Protein AF-A0A6A0H1S9-F1 (afdb_monomer_lite)

Organism: Hyalella azteca (NCBI:txid294128)

InterPro domains:
  IPR004842 SLC12A transporter family [PTHR11827] (5-104)

pLDDT: mean 71.12, std 13.46, range [36.91, 91.38]

Foldseek 3Di:
DDDDPPCPDDPVVVVVVVVVVVVVVVVVPDDDDPPDDQDEEEAAQAQCVNDVVSVVVVCVVRVLVHAYEYEHEDPDQDDPDVVVVVVRCPPDDPRYHYDYDYDHDDDPDCVVVVVVVVD

Secondary structure (DSSP, 8-state):
----------HHHHHHHHHHHHHHHHHHTS---TT-----EEE--SSGGG-HHHHHHHHHHHTTTS-EEEEEEE---S---HHHHHTTGGG--TTEEEEEEE--S---TTHHHHHHHT-

Structure (mmCIF, N/CA/C/O backbone):
data_AF-A0A6A0H1S9-F1
#
_entry.id   AF-A0A6A0H1S9-F1
#
loop_
_atom_site.group_PDB
_atom_site.id
_atom_site.type_symbol
_atom_site.label_atom_id
_atom_site.label_alt_id
_atom_site.label_comp_id
_atom_site.label_asym_id
_atom_site.label_entity_id
_atom_site.label_seq_id
_atom_site.pdbx_PDB_ins_code
_atom_site.Cartn_x
_atom_site.Cartn_y
_atom_site.Cartn_z
_atom_site.occupancy
_atom_site.B_iso_or_equiv
_atom_site.auth_seq_id
_atom_site.auth_comp_id
_atom_site.auth_asym_id
_atom_site.auth_atom_id
_atom_site.pdbx_PDB_model_num
ATOM 1 N N . MET A 1 1 ? 21.318 36.400 13.818 1.00 36.91 1 MET A N 1
ATOM 2 C CA . MET A 1 1 ? 20.956 35.271 14.699 1.00 36.91 1 MET A CA 1
ATOM 3 C C . MET A 1 1 ? 19.798 34.529 14.038 1.00 36.91 1 MET A C 1
ATOM 5 O O . MET A 1 1 ? 18.653 34.898 14.244 1.00 36.91 1 MET A O 1
ATOM 9 N N . HIS A 1 2 ? 20.096 33.589 13.137 1.00 46.38 2 HIS A N 1
ATOM 10 C CA . HIS A 1 2 ? 19.080 32.757 12.485 1.00 46.38 2 HIS A CA 1
ATOM 11 C C . HIS A 1 2 ? 18.765 31.599 13.428 1.00 46.38 2 HIS A C 1
ATOM 13 O O . HIS A 1 2 ? 19.602 30.723 13.633 1.00 46.38 2 HIS A O 1
ATOM 19 N N . ILE A 1 3 ? 17.589 31.630 14.045 1.00 46.53 3 ILE A N 1
ATOM 20 C CA . ILE A 1 3 ? 17.054 30.479 14.765 1.00 46.53 3 ILE A CA 1
ATOM 21 C C . ILE A 1 3 ? 16.641 29.495 13.674 1.00 46.53 3 ILE A C 1
ATOM 23 O O . ILE A 1 3 ? 15.732 29.776 12.897 1.00 46.53 3 ILE A O 1
ATOM 27 N N . VAL A 1 4 ? 17.386 28.403 13.532 1.00 53.69 4 VAL A N 1
ATOM 28 C CA . VAL A 1 4 ? 16.981 27.287 12.677 1.00 53.69 4 VAL A CA 1
ATOM 29 C C . VAL A 1 4 ? 15.670 26.772 13.264 1.00 53.69 4 VAL A C 1
ATOM 31 O O . VAL A 1 4 ? 15.655 26.403 14.437 1.00 53.69 4 VAL A O 1
ATOM 34 N N . ASP A 1 5 ? 14.584 26.800 12.490 1.00 55.19 5 ASP A N 1
ATOM 35 C CA . ASP A 1 5 ? 13.312 26.171 12.854 1.00 55.19 5 ASP A CA 1
ATOM 36 C C . ASP A 1 5 ? 13.588 24.709 13.213 1.00 55.19 5 ASP A C 1
ATOM 38 O O . ASP A 1 5 ? 13.819 23.857 12.350 1.00 55.19 5 ASP A O 1
ATOM 42 N N . VAL A 1 6 ? 13.642 24.416 14.511 1.00 51.56 6 VAL A N 1
ATOM 43 C CA . VAL A 1 6 ? 13.848 23.053 14.977 1.00 51.56 6 VAL A CA 1
ATOM 44 C C . VAL A 1 6 ? 12.532 22.319 14.754 1.00 51.56 6 VAL A C 1
ATOM 46 O O . VAL A 1 6 ? 11.542 22.575 15.440 1.00 51.56 6 VAL A O 1
ATOM 49 N N . ASN A 1 7 ? 12.503 21.434 13.754 1.00 60.66 7 ASN A N 1
ATOM 50 C CA . ASN A 1 7 ? 11.322 20.641 13.440 1.00 60.66 7 ASN A CA 1
ATOM 51 C C . ASN A 1 7 ? 11.113 19.577 14.536 1.00 60.66 7 ASN A C 1
ATOM 53 O O . ASN A 1 7 ? 11.664 18.488 14.503 1.00 60.66 7 ASN A O 1
ATOM 57 N N . TRP A 1 8 ? 10.325 19.895 15.559 1.00 62.56 8 TRP A N 1
ATOM 58 C CA . TRP A 1 8 ? 9.887 18.921 16.572 1.00 62.56 8 TRP A CA 1
ATOM 59 C C . TRP A 1 8 ? 8.559 18.246 16.194 1.00 62.56 8 TRP A C 1
ATOM 61 O O . TRP A 1 8 ? 7.863 17.689 17.040 1.00 62.56 8 TRP A O 1
ATOM 71 N N . GLY A 1 9 ? 8.206 18.288 14.907 1.00 60.28 9 GLY A N 1
ATOM 72 C CA . GLY A 1 9 ? 6.914 17.842 14.397 1.00 60.28 9 GLY A CA 1
ATOM 73 C C . GLY A 1 9 ? 5.814 18.891 14.578 1.00 60.28 9 GLY A C 1
ATOM 74 O O . GLY A 1 9 ? 5.805 19.687 15.514 1.00 60.28 9 GLY A O 1
ATOM 75 N N . SER A 1 10 ? 4.869 18.912 13.639 1.00 77.00 10 SER A N 1
ATOM 76 C CA . SER A 1 10 ? 3.675 19.760 13.727 1.00 77.00 10 SER A CA 1
ATOM 77 C C . SER A 1 10 ? 2.607 19.076 14.584 1.00 77.00 10 SER A C 1
ATOM 79 O O . SER A 1 10 ? 2.350 17.885 14.403 1.00 77.00 10 SER A O 1
ATOM 81 N N . SER A 1 11 ? 1.904 19.817 15.450 1.00 78.50 11 SER A N 1
ATOM 82 C CA . SER A 1 11 ? 0.765 19.290 16.227 1.00 78.50 11 SER A CA 1
ATOM 83 C C . SER A 1 11 ? -0.285 18.593 15.347 1.00 78.50 11 SER A C 1
ATOM 85 O O . SER A 1 11 ? -0.895 17.608 15.763 1.00 78.50 11 SER A O 1
ATOM 87 N N . THR A 1 12 ? -0.449 19.047 14.099 1.00 82.50 12 THR A N 1
ATOM 88 C CA . THR A 1 12 ? -1.340 18.433 13.104 1.00 82.50 12 THR A CA 1
ATOM 89 C C . THR A 1 12 ? -0.846 17.055 12.655 1.00 82.50 12 THR A C 1
ATOM 91 O O . THR A 1 12 ? -1.645 16.131 12.497 1.00 82.50 12 THR A O 1
ATOM 94 N N . GLN A 1 13 ? 0.468 16.879 12.484 1.00 80.00 13 GLN A N 1
ATOM 95 C CA . GLN A 1 13 ? 1.069 15.585 12.133 1.00 80.00 13 GLN A CA 1
ATOM 96 C C . GLN A 1 13 ? 0.896 14.578 13.276 1.00 80.00 13 GLN A C 1
ATOM 98 O O . GLN A 1 13 ? 0.485 13.443 13.033 1.00 80.00 13 GLN A O 1
ATOM 103 N N . SER A 1 14 ? 1.099 15.011 14.523 1.00 80.94 14 SER A N 1
ATOM 104 C CA . SER A 1 14 ? 0.881 14.182 15.715 1.00 80.94 14 SER A CA 1
ATOM 105 C C . SER A 1 14 ? -0.578 13.736 15.852 1.00 80.94 14 SER A C 1
ATOM 107 O O . SER A 1 14 ? -0.850 12.561 16.095 1.00 80.94 14 SER A O 1
ATOM 109 N N . ALA A 1 15 ? -1.534 14.645 15.632 1.00 86.75 15 ALA A N 1
ATOM 110 C CA . ALA A 1 15 ? -2.959 14.309 15.639 1.00 86.75 15 ALA A CA 1
ATOM 111 C C . ALA A 1 15 ? -3.323 13.305 14.529 1.00 86.75 15 ALA A C 1
ATOM 113 O O . ALA A 1 15 ? -4.089 12.367 14.760 1.00 86.75 15 ALA A O 1
ATOM 114 N N . SER A 1 16 ? -2.730 13.467 13.343 1.00 86.06 16 SER A N 1
ATOM 115 C CA . SER A 1 16 ? -2.937 12.572 12.199 1.00 86.06 16 SER A CA 1
ATOM 116 C C . SER A 1 16 ? -2.412 11.163 12.483 1.00 86.06 16 SER A C 1
ATOM 118 O O . SER A 1 16 ? -3.105 10.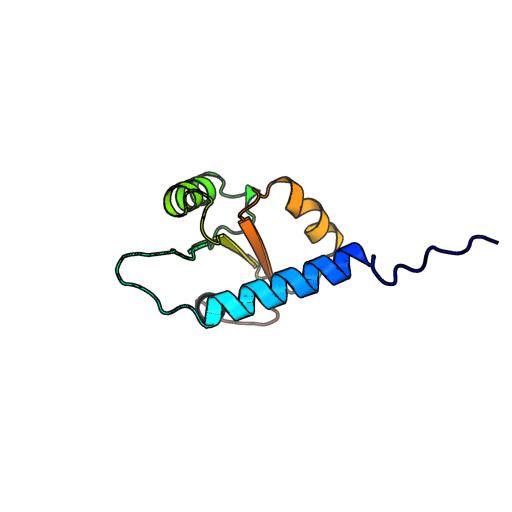184 12.214 1.00 86.06 16 SER A O 1
ATOM 120 N N . TYR A 1 17 ? -1.231 11.056 13.100 1.00 86.62 17 TYR A N 1
ATOM 121 C CA . TYR A 1 17 ? -0.651 9.781 13.519 1.00 86.62 17 TYR A CA 1
ATOM 122 C C . TYR A 1 17 ? -1.544 9.041 14.525 1.00 86.62 17 TYR A C 1
ATOM 124 O O . TYR A 1 17 ? -1.865 7.870 14.330 1.00 86.62 17 TYR A O 1
ATOM 132 N N . VAL A 1 18 ? -2.004 9.730 15.577 1.00 89.06 18 VAL A N 1
ATOM 133 C CA . VAL A 1 18 ? -2.886 9.131 16.595 1.00 89.06 18 VAL A CA 1
ATOM 134 C C . VAL A 1 18 ? -4.217 8.686 15.985 1.00 89.06 18 VAL A C 1
ATOM 136 O O . VAL A 1 18 ? -4.730 7.625 16.344 1.00 89.06 18 VAL A O 1
ATOM 139 N N . SER A 1 19 ? -4.768 9.464 15.049 1.00 91.38 19 SER A N 1
ATOM 140 C CA . SER A 1 19 ? -5.984 9.101 14.314 1.00 91.38 19 SER A CA 1
ATOM 141 C C . SER A 1 19 ? -5.790 7.823 13.493 1.00 91.38 19 SER A C 1
ATOM 143 O O . SER A 1 19 ? -6.565 6.879 13.637 1.00 91.38 19 SER A O 1
ATOM 145 N N . ALA A 1 20 ? -4.714 7.753 12.701 1.00 87.12 20 ALA A N 1
ATOM 146 C CA . ALA A 1 20 ? -4.384 6.576 11.902 1.00 87.12 20 ALA A CA 1
ATOM 147 C C . ALA A 1 20 ? -4.172 5.332 12.779 1.00 87.12 20 ALA A C 1
ATOM 149 O O . ALA A 1 20 ? -4.739 4.282 12.494 1.00 87.12 20 ALA A O 1
ATOM 150 N N . LEU A 1 21 ? -3.439 5.458 13.891 1.00 89.56 21 LEU A N 1
ATOM 151 C CA . LEU A 1 21 ? -3.222 4.361 14.838 1.00 89.56 21 LEU A CA 1
ATOM 152 C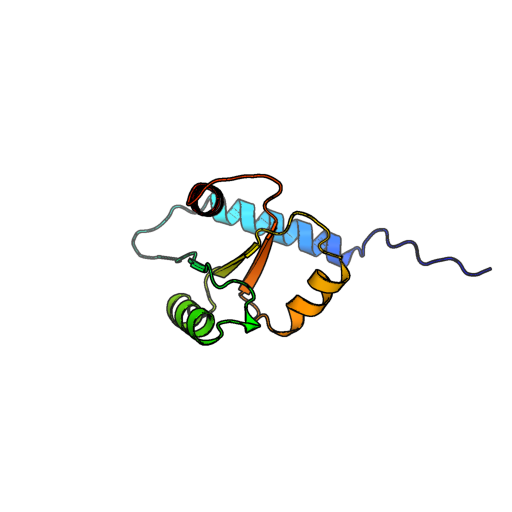 C . LEU A 1 21 ? -4.542 3.834 15.414 1.00 89.56 21 LEU A C 1
ATOM 154 O O . LEU A 1 21 ? -4.768 2.625 15.449 1.00 89.56 21 LEU A O 1
ATOM 158 N N . ARG A 1 22 ? -5.431 4.735 15.850 1.00 90.81 22 ARG A N 1
ATOM 159 C CA . ARG A 1 22 ? -6.754 4.349 16.357 1.00 90.81 22 ARG A CA 1
ATOM 160 C C . ARG A 1 22 ? -7.585 3.668 15.275 1.00 90.81 22 ARG A C 1
ATOM 162 O O . ARG A 1 22 ? -8.188 2.640 15.563 1.00 90.81 22 ARG A O 1
ATOM 169 N N . ALA A 1 23 ? -7.575 4.186 14.047 1.00 87.50 23 ALA A N 1
ATOM 170 C CA . ALA A 1 23 ? -8.263 3.565 12.920 1.00 87.50 23 ALA A CA 1
ATOM 171 C C . ALA A 1 23 ? -7.749 2.136 12.663 1.00 87.50 23 ALA A C 1
ATOM 173 O O . ALA A 1 23 ? -8.553 1.210 12.557 1.00 87.50 23 ALA A O 1
ATOM 174 N N . THR A 1 24 ? -6.431 1.923 12.663 1.00 85.88 24 THR A N 1
ATOM 175 C CA . THR A 1 24 ? -5.827 0.589 12.511 1.00 85.88 24 THR A CA 1
ATOM 176 C C . THR A 1 24 ? -6.255 -0.368 13.624 1.00 85.88 24 THR A C 1
ATOM 178 O O . THR A 1 24 ? -6.662 -1.492 13.340 1.00 85.88 24 THR A O 1
ATOM 181 N N . LEU A 1 25 ? -6.249 0.082 14.883 1.00 88.75 25 LEU A N 1
ATOM 182 C CA . LEU A 1 25 ? -6.699 -0.733 16.017 1.00 88.75 25 LEU A CA 1
ATOM 183 C C . LEU A 1 25 ? -8.184 -1.097 15.914 1.00 88.75 25 LEU A C 1
ATOM 185 O O . LEU A 1 25 ? -8.558 -2.229 16.204 1.00 88.75 25 LEU A O 1
ATOM 189 N N . THR A 1 26 ? -9.035 -0.167 15.468 1.00 86.75 26 THR A N 1
ATOM 190 C CA . THR A 1 26 ? -10.457 -0.471 15.250 1.00 86.75 26 THR A CA 1
ATOM 191 C C . THR A 1 26 ? -10.675 -1.444 14.100 1.00 86.75 26 THR A C 1
ATOM 193 O O . THR A 1 26 ? -11.593 -2.249 14.165 1.00 86.75 26 THR A O 1
ATOM 196 N N . LEU A 1 27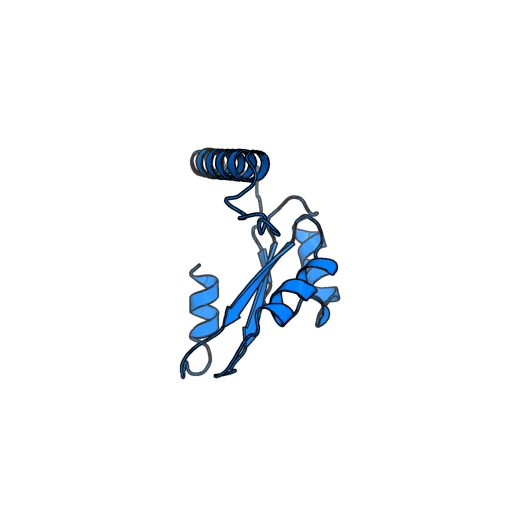 ? -9.835 -1.412 13.060 1.00 81.44 27 LEU A N 1
ATOM 197 C CA . LEU A 1 27 ? -9.919 -2.360 11.948 1.00 81.44 27 LEU A CA 1
ATOM 198 C C . LEU A 1 27 ? -9.524 -3.778 12.377 1.00 81.44 27 LEU A C 1
ATOM 200 O O . LEU A 1 27 ? -10.092 -4.732 11.860 1.00 81.44 27 LEU A O 1
ATOM 204 N N . GLN A 1 28 ? -8.614 -3.921 13.345 1.00 81.12 28 GLN A N 1
ATOM 205 C CA . GLN A 1 28 ? -8.193 -5.223 13.872 1.00 81.12 28 GLN A CA 1
ATOM 206 C C . GLN A 1 28 ? -9.306 -5.951 14.647 1.00 81.12 28 GLN A C 1
ATOM 208 O O . GLN A 1 28 ? -9.291 -7.176 14.737 1.00 81.12 28 GLN A O 1
ATOM 213 N N . THR A 1 29 ? -10.267 -5.223 15.223 1.00 81.75 29 THR A N 1
ATOM 214 C CA . THR A 1 29 ? -11.351 -5.818 16.024 1.00 81.75 29 THR A CA 1
ATOM 215 C C . THR A 1 29 ? -12.598 -6.164 15.209 1.00 81.75 29 THR A C 1
ATOM 217 O O . THR A 1 29 ? -13.507 -6.810 15.734 1.00 81.75 29 THR A O 1
ATOM 220 N N . VAL A 1 30 ? -12.663 -5.758 13.936 1.00 80.62 30 VAL A N 1
ATOM 221 C CA . VAL A 1 30 ? -13.781 -6.084 13.042 1.00 80.62 30 VAL A CA 1
ATOM 222 C C . VAL A 1 30 ? -13.639 -7.528 12.570 1.00 80.62 30 VAL A C 1
ATOM 224 O O . VAL A 1 30 ? -12.641 -7.900 11.966 1.00 80.62 30 VAL A O 1
ATOM 227 N N . VAL A 1 31 ? -14.664 -8.341 12.823 1.00 74.38 31 VAL A N 1
ATOM 228 C CA . VAL A 1 31 ? -14.716 -9.726 12.344 1.00 74.38 31 VAL A CA 1
ATOM 229 C C . VAL A 1 31 ? -14.927 -9.731 10.831 1.00 74.38 31 VAL A C 1
ATOM 231 O O . VAL A 1 31 ? -15.849 -9.083 10.328 1.00 74.38 31 VAL A O 1
ATOM 234 N N . ASP A 1 32 ? -14.106 -10.492 10.109 1.00 69.50 32 ASP A N 1
ATOM 235 C CA . ASP A 1 32 ? -14.268 -10.675 8.669 1.00 69.50 32 ASP A CA 1
ATOM 236 C C . ASP A 1 32 ? -15.614 -11.343 8.366 1.00 69.50 32 ASP A C 1
ATOM 238 O O . ASP A 1 32 ? -15.848 -12.527 8.617 1.00 69.50 32 ASP A O 1
ATOM 242 N N . HIS A 1 33 ? -16.541 -10.563 7.818 1.00 73.00 33 HIS A N 1
ATOM 243 C CA . HIS A 1 33 ? -17.807 -11.086 7.335 1.00 73.00 33 HIS A CA 1
ATOM 244 C C . HIS A 1 33 ? -17.622 -11.659 5.927 1.00 73.00 33 HIS A C 1
ATOM 246 O O . HIS A 1 33 ? -17.099 -10.981 5.046 1.00 73.00 33 HIS A O 1
ATOM 252 N N . VAL A 1 34 ? -18.176 -12.850 5.670 1.00 68.38 34 VAL A N 1
ATOM 253 C CA . VAL A 1 34 ? -18.146 -13.548 4.361 1.00 68.38 34 VAL A CA 1
ATOM 254 C C . VAL A 1 34 ? -18.589 -12.654 3.184 1.00 68.38 34 VAL A C 1
ATOM 256 O O . VAL A 1 34 ? -18.197 -12.878 2.044 1.00 68.38 34 VAL A O 1
ATOM 259 N N . LYS A 1 35 ? -19.391 -11.613 3.451 1.00 76.69 35 LYS A N 1
ATOM 260 C CA . LYS A 1 35 ? -19.928 -10.680 2.445 1.00 76.69 35 LYS A CA 1
ATOM 261 C C . LYS A 1 35 ? -19.082 -9.421 2.209 1.00 76.69 35 LYS A C 1
ATOM 263 O O . LYS A 1 35 ? -19.439 -8.629 1.345 1.00 76.69 35 LYS A O 1
ATOM 268 N N . ASN A 1 36 ? -17.997 -9.210 2.952 1.00 74.81 36 ASN A N 1
ATOM 269 C CA . ASN A 1 36 ? -17.164 -8.014 2.842 1.00 74.81 36 ASN A CA 1
ATOM 270 C C . ASN A 1 36 ? -15.699 -8.403 2.610 1.00 74.81 36 ASN A C 1
ATOM 272 O O . ASN A 1 36 ? -14.872 -8.356 3.517 1.00 74.81 36 ASN A O 1
ATOM 276 N N . TYR A 1 37 ? -15.385 -8.782 1.372 1.00 75.12 37 TYR A N 1
ATOM 277 C CA . TYR A 1 37 ? -14.014 -9.054 0.950 1.00 75.12 37 TYR A CA 1
ATOM 278 C C . TYR A 1 37 ? -13.275 -7.740 0.646 1.00 75.12 37 TYR A C 1
ATOM 280 O O . TYR A 1 37 ? -13.717 -6.961 -0.200 1.00 75.12 37 TYR A O 1
ATOM 288 N N . ARG A 1 38 ? -12.151 -7.487 1.331 1.00 76.38 38 ARG A N 1
ATOM 289 C CA . ARG A 1 38 ? -11.260 -6.336 1.092 1.00 76.38 38 ARG A CA 1
ATOM 290 C C . ARG A 1 38 ? -9.862 -6.832 0.703 1.00 76.38 38 ARG A C 1
ATOM 292 O O . ARG A 1 38 ? -9.051 -7.075 1.594 1.00 76.38 38 ARG A O 1
ATOM 299 N N . PRO A 1 39 ? -9.574 -7.017 -0.597 1.00 82.81 39 PRO A N 1
ATOM 300 C CA . PRO A 1 39 ? -8.298 -7.570 -1.035 1.00 82.81 39 PRO A CA 1
ATOM 301 C C . PRO A 1 39 ? -7.148 -6.601 -0.754 1.00 82.81 39 PRO A C 1
ATOM 303 O O . PRO A 1 39 ? -7.126 -5.493 -1.285 1.00 82.81 39 PRO A O 1
ATOM 306 N N . GLN A 1 40 ? -6.168 -7.032 0.035 1.00 85.88 40 GLN A N 1
ATOM 307 C CA . GLN A 1 40 ? -4.888 -6.337 0.169 1.00 85.88 40 GLN A CA 1
ATOM 308 C C . GLN A 1 40 ? -3.918 -6.932 -0.850 1.00 85.88 40 GLN A C 1
ATOM 310 O O . GLN A 1 40 ? -3.729 -8.147 -0.883 1.00 85.88 40 GLN A O 1
ATOM 315 N N . ILE A 1 41 ? -3.356 -6.098 -1.727 1.00 86.75 41 ILE A N 1
ATOM 316 C CA . ILE A 1 41 ? -2.527 -6.578 -2.839 1.00 86.75 41 ILE A CA 1
ATOM 317 C C . ILE A 1 41 ? -1.090 -6.110 -2.660 1.00 86.75 41 ILE A C 1
ATOM 319 O O . ILE A 1 41 ? -0.806 -4.911 -2.654 1.00 86.75 41 ILE A O 1
ATOM 323 N N . LEU A 1 42 ? -0.184 -7.081 -2.597 1.00 87.50 42 LEU A N 1
ATOM 324 C CA . LEU A 1 42 ? 1.253 -6.884 -2.681 1.00 87.50 42 LEU A CA 1
ATOM 325 C C . LEU A 1 42 ? 1.706 -7.019 -4.144 1.00 87.50 42 LEU A C 1
ATOM 327 O O . LEU A 1 42 ? 1.653 -8.098 -4.732 1.00 87.50 42 LEU A O 1
ATOM 331 N N . VAL A 1 43 ? 2.159 -5.922 -4.744 1.00 86.44 43 VAL A N 1
ATOM 332 C CA . VAL A 1 43 ? 2.600 -5.855 -6.140 1.00 86.44 43 VAL A CA 1
ATOM 333 C C . VAL A 1 43 ? 4.124 -5.800 -6.196 1.00 86.44 43 VAL A C 1
ATOM 335 O O . VAL A 1 43 ? 4.746 -4.793 -5.861 1.00 86.44 43 VAL A O 1
ATOM 338 N N . MET A 1 44 ? 4.750 -6.864 -6.694 1.00 84.44 44 MET A N 1
ATOM 339 C CA . MET A 1 44 ? 6.200 -6.914 -6.927 1.00 84.44 44 MET A CA 1
ATOM 340 C C . MET A 1 44 ? 6.563 -6.243 -8.263 1.00 84.44 44 MET A C 1
ATOM 342 O O . MET A 1 44 ? 7.034 -6.884 -9.203 1.00 84.44 44 MET A O 1
ATOM 346 N N . SER A 1 45 ? 6.289 -4.942 -8.384 1.00 79.88 45 SER A N 1
ATOM 347 C CA . SER A 1 45 ? 6.491 -4.182 -9.625 1.00 79.88 45 SER A CA 1
ATOM 348 C C . SER A 1 45 ? 7.921 -3.687 -9.831 1.00 79.88 45 SER A C 1
ATOM 350 O O . SER A 1 45 ? 8.259 -3.293 -10.947 1.00 79.88 45 SER A O 1
ATOM 352 N N . GLY A 1 46 ? 8.759 -3.655 -8.791 1.00 79.75 46 GLY A N 1
ATOM 353 C CA . GLY A 1 46 ? 9.931 -2.784 -8.823 1.00 79.75 46 GLY A CA 1
ATOM 354 C C . GLY A 1 46 ? 9.518 -1.330 -8.593 1.00 79.75 46 GLY A C 1
ATOM 355 O O . GLY A 1 46 ? 8.521 -1.060 -7.920 1.00 79.75 46 GLY A O 1
ATOM 356 N N . ARG A 1 47 ? 10.242 -0.379 -9.199 1.00 76.25 47 ARG A N 1
ATOM 357 C CA . ARG A 1 47 ? 9.815 1.030 -9.199 1.00 76.25 47 ARG A CA 1
ATOM 358 C C . ARG A 1 47 ? 8.436 1.151 -9.838 1.00 76.25 47 ARG A C 1
ATOM 360 O O . ARG A 1 47 ? 8.249 0.593 -10.923 1.00 76.25 47 ARG A O 1
ATOM 367 N N . PRO A 1 48 ? 7.507 1.923 -9.256 1.00 75.62 48 PRO A N 1
ATOM 368 C CA . PRO A 1 48 ? 6.162 2.044 -9.800 1.00 75.62 48 PRO A CA 1
ATOM 369 C C . PRO A 1 48 ? 6.160 2.606 -11.233 1.00 75.62 48 PRO A C 1
ATOM 371 O O . PRO A 1 48 ? 5.429 2.129 -12.095 1.00 75.62 48 PRO A O 1
ATOM 374 N N . SER A 1 49 ? 7.080 3.523 -11.544 1.00 78.06 49 SER A N 1
ATOM 375 C CA . SER A 1 49 ? 7.266 4.069 -12.896 1.00 78.06 49 SER A CA 1
ATOM 376 C C . SER A 1 49 ? 7.781 3.060 -13.929 1.00 78.06 49 SER A C 1
ATOM 378 O O . SER A 1 49 ? 7.653 3.301 -15.125 1.00 78.06 49 SER A O 1
ATOM 380 N N . SER A 1 50 ? 8.360 1.932 -13.507 1.00 83.00 50 SER A N 1
ATOM 381 C CA . SER A 1 50 ? 8.913 0.940 -14.437 1.00 83.00 50 SER A CA 1
ATOM 382 C C . SER A 1 50 ? 7.849 0.041 -15.068 1.00 83.00 50 SER A C 1
ATOM 384 O O . SER A 1 50 ? 8.059 -0.464 -16.169 1.00 83.00 50 SER A O 1
ATOM 386 N N . ARG A 1 51 ? 6.714 -0.177 -14.384 1.00 85.00 51 ARG A N 1
ATOM 387 C CA . ARG A 1 51 ? 5.632 -1.074 -14.832 1.00 85.00 51 ARG A CA 1
ATOM 388 C C . ARG A 1 51 ? 4.239 -0.495 -14.528 1.00 85.00 51 ARG A C 1
ATOM 390 O O . ARG A 1 51 ? 3.498 -1.087 -13.740 1.00 85.00 51 ARG A O 1
ATOM 397 N N . PRO A 1 52 ? 3.848 0.623 -15.169 1.00 84.44 52 PRO A N 1
ATOM 398 C CA . PRO A 1 52 ? 2.531 1.226 -14.965 1.00 84.44 52 PRO A CA 1
ATOM 399 C C . PRO A 1 52 ? 1.332 0.294 -15.247 1.00 84.44 52 PRO A C 1
ATOM 401 O O . PRO A 1 52 ? 0.407 0.299 -14.438 1.00 84.44 52 PRO A O 1
ATOM 404 N N . PRO A 1 53 ? 1.332 -0.588 -16.275 1.00 87.94 53 PRO A N 1
ATOM 405 C CA . PRO A 1 53 ? 0.178 -1.454 -16.541 1.00 87.94 53 PRO A CA 1
ATOM 406 C C . PRO A 1 53 ? -0.132 -2.440 -15.410 1.00 87.94 53 PRO A C 1
ATOM 408 O O . PRO A 1 53 ? -1.288 -2.784 -15.185 1.00 87.94 53 PRO A O 1
ATOM 411 N N . LEU A 1 54 ? 0.894 -2.892 -14.680 1.00 87.81 54 LEU A N 1
ATOM 412 C CA . LEU A 1 54 ? 0.719 -3.808 -13.553 1.00 87.81 54 LEU A CA 1
ATOM 413 C C . LEU A 1 54 ? 0.047 -3.105 -12.366 1.00 87.81 54 LEU A C 1
ATOM 415 O O . LEU A 1 54 ? -0.798 -3.692 -11.694 1.00 87.81 54 LEU A O 1
ATOM 419 N N . LEU A 1 55 ? 0.396 -1.837 -12.143 1.00 84.62 55 LEU A N 1
ATOM 420 C CA . LEU A 1 55 ? -0.244 -0.987 -11.140 1.00 84.62 55 LEU A CA 1
ATOM 421 C C . LEU A 1 55 ? -1.687 -0.677 -11.515 1.00 84.62 55 LEU A C 1
ATOM 423 O O . LEU A 1 55 ? -2.563 -0.734 -10.660 1.00 84.62 55 LEU A O 1
ATOM 427 N N . ASP A 1 56 ? -1.951 -0.370 -12.785 1.00 86.31 56 ASP A N 1
ATOM 428 C CA . ASP A 1 56 ? -3.311 -0.136 -13.265 1.00 86.31 56 ASP A CA 1
ATOM 429 C C . ASP A 1 56 ? -4.170 -1.396 -13.131 1.00 86.31 56 ASP A C 1
ATOM 431 O O . ASP A 1 56 ? -5.290 -1.316 -12.632 1.00 86.31 56 ASP A O 1
ATOM 435 N N . PHE A 1 57 ? -3.631 -2.572 -13.460 1.00 88.44 57 PHE A N 1
ATOM 436 C CA . PHE A 1 57 ? -4.311 -3.845 -13.231 1.00 88.44 57 PHE A CA 1
ATOM 437 C C . PHE A 1 57 ? -4.629 -4.076 -11.748 1.00 88.44 57 PHE A C 1
ATOM 439 O O . PHE A 1 57 ? -5.771 -4.372 -11.396 1.00 88.44 57 PHE A O 1
ATOM 446 N N . ALA A 1 58 ? -3.656 -3.875 -10.859 1.00 86.75 58 ALA A N 1
ATOM 447 C CA . ALA A 1 58 ? -3.883 -3.998 -9.423 1.00 86.75 58 ALA A CA 1
ATOM 448 C C . ALA A 1 58 ? -4.910 -2.964 -8.912 1.00 86.75 58 ALA A C 1
ATOM 450 O O . ALA A 1 58 ? -5.741 -3.290 -8.065 1.00 86.75 58 ALA A O 1
ATOM 451 N N . ASN A 1 59 ? -4.918 -1.747 -9.470 1.00 85.25 59 ASN A N 1
ATOM 452 C CA . ASN A 1 59 ? -5.890 -0.700 -9.138 1.00 85.25 59 ASN A CA 1
ATOM 453 C C . ASN A 1 59 ? -7.306 -1.066 -9.597 1.00 85.25 59 ASN A C 1
ATOM 455 O O . ASN A 1 59 ? -8.275 -0.738 -8.914 1.00 85.25 59 ASN A O 1
ATOM 459 N N . LEU A 1 60 ? -7.446 -1.758 -10.731 1.00 86.50 60 LEU A N 1
ATOM 460 C CA . LEU A 1 60 ? -8.738 -2.263 -11.199 1.00 86.50 60 LEU A CA 1
ATOM 461 C C . LEU A 1 60 ? -9.308 -3.323 -10.248 1.00 86.50 60 LEU A C 1
ATOM 463 O O . LEU A 1 60 ? -10.520 -3.355 -10.034 1.00 86.50 60 LEU A O 1
ATOM 467 N N . ILE A 1 61 ? -8.450 -4.145 -9.635 1.00 86.69 61 ILE A N 1
ATOM 468 C CA . ILE A 1 61 ? -8.872 -5.147 -8.646 1.00 86.69 61 ILE A CA 1
ATOM 469 C C . ILE A 1 61 ? -9.302 -4.474 -7.336 1.00 86.69 61 ILE A C 1
ATOM 471 O O . ILE A 1 61 ? -10.373 -4.777 -6.813 1.00 86.69 61 ILE A O 1
ATOM 475 N N . THR A 1 62 ? -8.500 -3.543 -6.805 1.00 83.88 62 THR A N 1
ATOM 476 C CA . THR A 1 62 ? -8.797 -2.873 -5.523 1.00 83.88 62 THR A CA 1
ATOM 477 C C . THR A 1 62 ? -9.849 -1.772 -5.639 1.00 83.88 62 THR A C 1
ATOM 479 O O . THR A 1 62 ? -10.354 -1.299 -4.619 1.00 83.88 62 THR A O 1
ATOM 482 N N . LYS A 1 63 ? -10.169 -1.326 -6.863 1.00 82.88 63 LYS A N 1
ATOM 483 C CA . LYS A 1 63 ? -11.057 -0.189 -7.163 1.00 82.88 63 LYS A CA 1
ATOM 484 C C . LYS A 1 63 ? -10.676 1.092 -6.407 1.00 82.88 63 LYS A C 1
ATOM 486 O O . LYS A 1 63 ? -11.537 1.917 -6.121 1.00 82.88 63 LYS A O 1
ATOM 491 N N . ASN A 1 64 ? -9.395 1.250 -6.061 1.00 73.25 64 ASN A N 1
ATOM 492 C CA . ASN A 1 64 ? -8.864 2.306 -5.184 1.00 73.25 64 ASN A CA 1
ATOM 493 C C . ASN A 1 64 ? -9.429 2.322 -3.745 1.00 73.25 64 ASN A C 1
ATOM 495 O O . ASN A 1 64 ? -9.169 3.270 -3.007 1.00 73.25 64 ASN A O 1
ATOM 499 N N . LEU A 1 65 ? -10.180 1.295 -3.334 1.00 76.81 65 LEU A N 1
ATOM 500 C CA . LEU A 1 65 ? -10.797 1.197 -2.004 1.00 76.81 65 LEU A CA 1
ATOM 501 C C . LEU A 1 65 ? -9.964 0.372 -1.018 1.00 76.81 65 LEU A C 1
ATOM 503 O O . LEU A 1 65 ? -10.148 0.490 0.192 1.00 76.81 65 LEU A O 1
ATOM 507 N N . SER A 1 66 ? -9.094 -0.502 -1.521 1.00 77.75 66 SER A N 1
ATOM 508 C CA . SER A 1 66 ? -8.237 -1.363 -0.702 1.00 77.75 66 SER A CA 1
ATOM 509 C C . SER A 1 66 ? -6.767 -0.967 -0.794 1.00 77.75 66 SER A C 1
ATOM 511 O O . SER A 1 66 ? -6.359 -0.213 -1.678 1.00 77.75 66 SER A O 1
ATOM 513 N N . MET A 1 67 ? -5.979 -1.474 0.152 1.00 82.31 67 MET A N 1
ATOM 514 C CA . MET A 1 67 ? -4.555 -1.184 0.251 1.00 82.31 67 MET A CA 1
ATOM 515 C C . MET A 1 67 ? -3.778 -1.902 -0.856 1.00 82.31 67 MET A C 1
ATOM 517 O O . MET A 1 67 ? -3.914 -3.115 -1.039 1.00 82.31 67 MET A O 1
ATOM 521 N N . MET A 1 68 ? -2.942 -1.148 -1.568 1.00 83.00 68 MET A N 1
ATOM 522 C CA . MET A 1 68 ? -1.953 -1.689 -2.493 1.00 83.00 68 MET A CA 1
ATOM 523 C C . MET A 1 68 ? -0.551 -1.335 -2.012 1.00 83.00 68 MET A C 1
ATOM 525 O O . MET A 1 68 ? -0.247 -0.163 -1.783 1.00 83.00 68 MET A O 1
ATOM 529 N N . VAL A 1 69 ? 0.309 -2.345 -1.926 1.00 84.38 69 VAL A N 1
ATOM 530 C CA . VAL A 1 69 ? 1.709 -2.195 -1.538 1.00 84.38 69 VAL A CA 1
ATOM 531 C C . VAL A 1 69 ? 2.597 -2.538 -2.724 1.00 84.38 69 VAL A C 1
ATOM 533 O O . VAL A 1 69 ? 2.552 -3.654 -3.229 1.00 84.38 69 VAL A O 1
ATOM 536 N N . CYS A 1 70 ? 3.413 -1.593 -3.182 1.00 83.44 70 CYS A N 1
ATOM 537 C CA . CYS A 1 70 ? 4.348 -1.817 -4.285 1.00 83.44 70 CYS A CA 1
ATOM 538 C C . CYS A 1 70 ? 5.742 -2.072 -3.738 1.00 83.44 70 CYS A C 1
ATOM 540 O O . CYS A 1 70 ? 6.264 -1.222 -3.018 1.00 83.44 70 CYS A O 1
ATOM 542 N N . VAL A 1 71 ? 6.349 -3.200 -4.107 1.00 81.56 71 VAL A N 1
ATOM 543 C CA . VAL A 1 71 ? 7.680 -3.579 -3.631 1.00 81.56 71 VAL A CA 1
ATOM 544 C C . VAL A 1 71 ? 8.693 -3.587 -4.761 1.00 81.56 71 VAL A C 1
ATOM 546 O O . VAL A 1 71 ? 8.520 -4.219 -5.808 1.00 81.56 71 VAL A O 1
ATOM 549 N N . GLU A 1 72 ? 9.803 -2.904 -4.498 1.00 78.19 72 GLU A N 1
ATOM 550 C CA . GLU A 1 72 ? 11.022 -2.988 -5.284 1.00 78.19 72 GLU A CA 1
ATOM 551 C C . GLU A 1 72 ? 12.088 -3.754 -4.515 1.00 78.19 72 GLU A C 1
ATOM 553 O O . GLU A 1 72 ? 12.528 -3.315 -3.456 1.00 78.19 72 GLU A O 1
ATOM 558 N N . VAL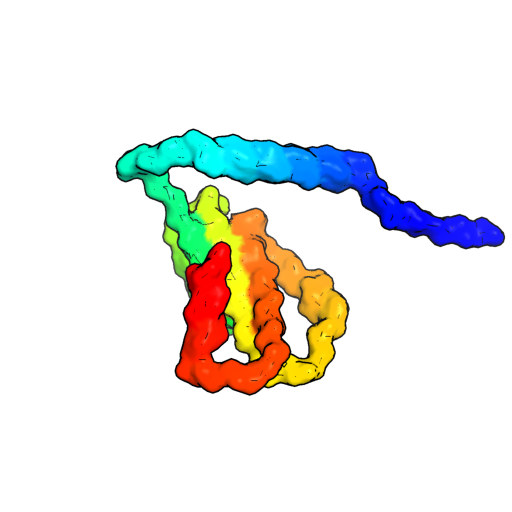 A 1 73 ? 12.530 -4.870 -5.095 1.00 75.25 73 VAL A N 1
ATOM 559 C CA . VAL A 1 73 ? 13.641 -5.668 -4.583 1.00 75.25 73 VAL A CA 1
ATOM 560 C C . VAL A 1 73 ? 14.908 -5.297 -5.351 1.00 75.25 73 VAL A C 1
ATOM 562 O O . VAL A 1 73 ? 15.000 -5.532 -6.556 1.00 75.25 73 VAL A O 1
ATOM 565 N N . SER A 1 74 ? 15.890 -4.712 -4.663 1.00 71.44 74 SER A N 1
ATOM 566 C CA . SER A 1 74 ? 17.179 -4.317 -5.251 1.00 71.44 74 SER A CA 1
ATOM 567 C C . SER A 1 74 ? 18.342 -5.081 -4.615 1.00 71.44 74 SER A C 1
ATOM 569 O O . SER A 1 74 ? 18.469 -5.126 -3.395 1.00 71.44 74 SER A O 1
ATOM 571 N N . LYS A 1 75 ? 19.223 -5.655 -5.447 1.00 65.38 75 LYS A N 1
ATOM 572 C CA . LYS A 1 75 ? 20.405 -6.446 -5.031 1.00 65.38 75 LYS A CA 1
ATOM 573 C C . LYS A 1 75 ? 21.653 -5.589 -4.739 1.00 65.38 75 LYS A C 1
ATOM 575 O O . LYS A 1 75 ? 22.774 -6.060 -4.915 1.00 65.38 75 LYS A O 1
ATOM 580 N N . ILE A 1 76 ? 21.486 -4.314 -4.390 1.00 63.19 76 ILE A N 1
ATOM 581 C CA . ILE A 1 76 ? 22.601 -3.356 -4.345 1.00 63.19 76 ILE A CA 1
ATOM 582 C C . ILE A 1 76 ? 23.120 -3.223 -2.908 1.00 63.19 76 ILE A C 1
ATOM 584 O O . ILE A 1 76 ? 22.390 -2.829 -2.000 1.00 63.19 76 ILE A O 1
ATOM 588 N N . LEU A 1 77 ? 24.406 -3.539 -2.733 1.00 56.75 77 LEU A N 1
ATOM 589 C CA . LEU A 1 77 ? 25.121 -3.551 -1.451 1.00 56.75 77 LEU A CA 1
ATOM 590 C C . LEU A 1 77 ? 25.456 -2.157 -0.894 1.00 56.75 77 LEU A C 1
ATOM 592 O O . LEU A 1 77 ? 25.868 -2.076 0.256 1.00 56.75 77 LEU A O 1
ATOM 596 N N . PHE A 1 78 ? 25.283 -1.071 -1.656 1.00 58.50 78 PHE A N 1
ATOM 597 C CA . PHE A 1 78 ? 25.650 0.275 -1.205 1.00 58.50 78 PHE A CA 1
ATOM 598 C C . PHE A 1 78 ? 24.670 1.371 -1.647 1.00 58.50 78 PHE A C 1
ATOM 600 O O . PHE A 1 78 ? 24.331 1.485 -2.821 1.00 58.50 78 PHE A O 1
ATOM 607 N N . ALA A 1 79 ? 24.297 2.185 -0.653 1.00 52.88 79 ALA A N 1
ATOM 608 C CA . ALA A 1 79 ? 23.752 3.542 -0.712 1.00 52.88 79 ALA A CA 1
ATOM 609 C C . ALA A 1 79 ? 22.452 3.764 -1.509 1.00 52.88 79 ALA A C 1
ATOM 611 O O . ALA A 1 79 ? 22.458 4.234 -2.645 1.00 52.88 79 ALA A O 1
ATOM 612 N N . VAL A 1 80 ? 21.311 3.575 -0.839 1.00 54.97 80 VAL A N 1
ATOM 613 C CA . VAL A 1 80 ? 20.130 4.394 -1.140 1.00 54.97 80 VAL A CA 1
ATOM 614 C C . VAL A 1 80 ? 20.364 5.752 -0.484 1.00 54.97 80 VAL A C 1
ATOM 616 O O . VAL A 1 80 ? 20.336 5.868 0.739 1.00 54.97 80 VAL A O 1
ATOM 619 N N . THR A 1 81 ? 20.648 6.781 -1.279 1.00 52.94 81 THR A N 1
ATOM 620 C CA . THR A 1 81 ? 20.619 8.159 -0.784 1.00 52.94 81 THR A CA 1
ATOM 621 C C . THR A 1 81 ? 19.165 8.563 -0.498 1.00 52.94 81 THR A C 1
ATOM 623 O O . THR A 1 81 ? 18.268 8.191 -1.262 1.00 52.94 81 THR A O 1
ATOM 626 N N . PRO A 1 82 ? 18.888 9.315 0.583 1.00 53.97 82 PRO A N 1
ATOM 627 C CA . PRO A 1 82 ? 17.531 9.762 0.922 1.00 53.97 82 PRO A CA 1
ATOM 628 C C . PRO A 1 82 ? 16.860 10.576 -0.205 1.00 53.97 82 PRO A C 1
ATOM 630 O O . PRO A 1 82 ? 15.644 10.490 -0.376 1.00 53.97 82 PRO A O 1
ATOM 633 N N . ASP A 1 83 ? 17.640 11.250 -1.058 1.00 50.56 83 ASP A N 1
ATOM 634 C CA . ASP A 1 83 ? 17.179 11.918 -2.288 1.00 50.56 83 ASP A CA 1
ATOM 635 C C . ASP A 1 83 ? 16.447 10.992 -3.271 1.00 50.56 83 ASP A C 1
ATOM 637 O O . ASP A 1 83 ? 15.456 11.376 -3.900 1.00 50.56 83 ASP A O 1
ATOM 641 N N . VAL A 1 84 ? 16.896 9.738 -3.390 1.00 54.97 84 VAL A N 1
ATOM 642 C CA . VAL A 1 84 ? 16.258 8.748 -4.267 1.00 54.97 84 VAL A CA 1
ATOM 643 C C . VAL A 1 84 ? 14.903 8.314 -3.710 1.00 54.97 84 VAL A C 1
ATOM 645 O O . VAL A 1 84 ? 14.077 7.847 -4.487 1.00 54.97 84 VAL A O 1
ATOM 648 N N . LEU A 1 85 ? 14.638 8.462 -2.407 1.00 54.75 85 LEU A N 1
ATOM 649 C CA . LEU A 1 85 ? 13.328 8.182 -1.807 1.00 54.75 85 LEU A CA 1
ATOM 650 C C . LEU A 1 85 ? 12.366 9.368 -1.966 1.00 54.75 85 LEU A C 1
ATOM 652 O O . LEU A 1 85 ? 11.183 9.162 -2.238 1.00 54.75 85 LEU A O 1
ATOM 656 N N . GLN A 1 86 ? 12.871 10.600 -1.869 1.00 52.66 86 GLN A N 1
ATOM 657 C CA . GLN A 1 86 ? 12.044 11.810 -1.835 1.00 52.66 86 GLN A CA 1
ATOM 658 C C . GLN A 1 86 ? 11.374 12.135 -3.184 1.00 52.66 86 GLN A C 1
ATOM 660 O O . GLN A 1 86 ? 10.237 12.602 -3.211 1.00 52.66 86 GLN A O 1
ATOM 665 N N . ASN A 1 87 ? 12.005 11.783 -4.312 1.00 54.41 87 ASN A N 1
ATOM 666 C CA . ASN A 1 87 ? 11.430 11.964 -5.655 1.00 54.41 87 ASN A CA 1
ATOM 667 C C . ASN A 1 87 ? 10.461 10.848 -6.105 1.00 54.41 87 ASN A C 1
ATOM 669 O O . ASN A 1 87 ? 9.940 10.894 -7.218 1.00 54.41 87 ASN A O 1
ATOM 673 N N . ARG A 1 88 ? 10.187 9.832 -5.272 1.00 57.91 88 ARG A N 1
ATOM 674 C CA . ARG A 1 88 ? 9.342 8.683 -5.670 1.00 57.91 88 ARG A CA 1
ATOM 675 C C . ARG A 1 88 ? 7.844 8.923 -5.505 1.00 57.91 88 ARG A C 1
ATOM 677 O O . ARG A 1 88 ? 7.053 8.292 -6.200 1.00 57.91 88 ARG A O 1
ATOM 684 N N . GLY A 1 89 ? 7.455 9.822 -4.600 1.00 58.12 89 GLY A N 1
ATOM 685 C CA . GLY A 1 89 ? 6.056 10.026 -4.210 1.00 58.12 89 GLY A CA 1
ATOM 686 C C . GLY A 1 89 ? 5.177 10.705 -5.264 1.00 58.12 89 GLY A C 1
ATOM 687 O O . GLY A 1 89 ? 3.960 10.587 -5.196 1.00 58.12 89 GLY A O 1
ATOM 688 N N . GLN A 1 90 ? 5.767 11.376 -6.259 1.00 60.53 90 GLN A N 1
ATOM 689 C CA . GLN A 1 90 ? 5.017 12.193 -7.226 1.00 60.53 90 GLN A CA 1
ATOM 690 C C . GLN A 1 90 ? 4.156 11.369 -8.198 1.00 60.53 90 GLN A C 1
ATOM 692 O O . GLN A 1 90 ? 3.196 11.888 -8.758 1.00 60.53 90 GLN A O 1
ATOM 697 N N . TRP A 1 91 ? 4.479 10.086 -8.390 1.00 61.06 91 TRP A N 1
ATOM 698 C CA . TRP A 1 91 ? 3.737 9.174 -9.274 1.00 61.06 91 TRP A CA 1
ATOM 699 C C . TRP A 1 91 ? 2.680 8.329 -8.551 1.00 61.06 91 TRP A C 1
ATOM 701 O O . TRP A 1 91 ? 1.947 7.577 -9.197 1.00 61.06 91 TRP A O 1
ATOM 711 N N . LEU A 1 92 ? 2.614 8.395 -7.218 1.00 63.16 92 LEU A N 1
ATOM 712 C CA . LEU A 1 92 ? 1.747 7.517 -6.438 1.00 63.16 92 LEU A CA 1
ATOM 713 C C . LEU A 1 92 ? 0.323 8.072 -6.384 1.00 63.16 92 LEU A C 1
ATOM 715 O O . LEU A 1 92 ? 0.092 9.231 -6.045 1.00 63.16 92 LEU A O 1
ATOM 719 N N . ARG A 1 93 ? -0.649 7.216 -6.712 1.00 63.50 93 ARG A N 1
ATOM 720 C CA . ARG A 1 93 ? -2.070 7.500 -6.480 1.00 63.50 93 ARG A CA 1
ATOM 721 C C . ARG A 1 93 ? -2.375 7.386 -4.983 1.00 63.50 93 ARG A C 1
ATOM 723 O O . ARG A 1 93 ? -1.676 6.679 -4.264 1.00 63.50 93 ARG A O 1
ATOM 730 N N . ALA A 1 94 ? -3.451 8.033 -4.535 1.00 57.88 94 ALA A N 1
ATOM 731 C CA . ALA A 1 94 ? -3.818 8.170 -3.119 1.00 57.88 94 ALA A CA 1
ATOM 732 C 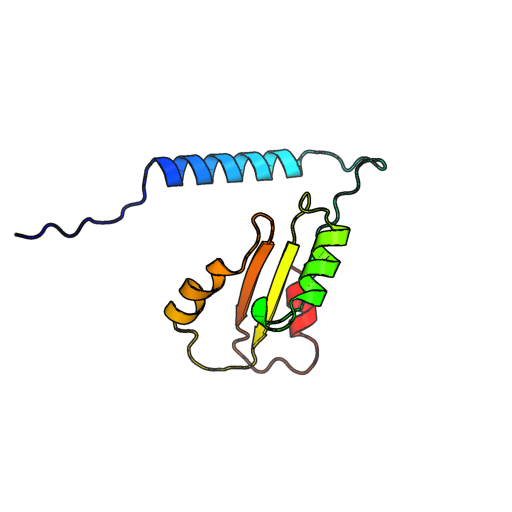C . ALA A 1 94 ? -3.903 6.851 -2.315 1.00 57.88 94 ALA A C 1
ATOM 734 O O . ALA A 1 94 ? -3.748 6.881 -1.098 1.00 57.88 94 ALA A O 1
ATOM 735 N N . SER A 1 95 ? -4.109 5.706 -2.976 1.00 60.25 95 SER A N 1
ATOM 736 C CA . SER A 1 95 ? -4.253 4.386 -2.335 1.00 60.25 95 SER A CA 1
ATOM 737 C C . SER A 1 95 ? -3.020 3.479 -2.479 1.00 60.25 95 SER A C 1
ATOM 739 O O . SER A 1 95 ? -3.089 2.294 -2.146 1.00 60.25 95 SER A O 1
ATOM 741 N N . VAL A 1 96 ? -1.903 4.000 -3.001 1.00 65.88 96 VAL A N 1
ATOM 742 C CA . VAL A 1 96 ? -0.688 3.220 -3.267 1.00 65.88 96 VAL A CA 1
ATOM 743 C C . VAL A 1 96 ? 0.388 3.550 -2.243 1.00 65.88 96 VAL A C 1
ATOM 745 O O . VAL A 1 96 ? 0.920 4.659 -2.209 1.00 65.88 96 VAL A O 1
ATOM 748 N N . ILE A 1 97 ? 0.767 2.550 -1.453 1.00 67.25 97 ILE A N 1
ATOM 749 C CA . ILE A 1 97 ? 1.920 2.622 -0.559 1.00 67.25 97 ILE A CA 1
ATOM 750 C C . ILE A 1 97 ? 3.103 1.997 -1.300 1.00 67.25 97 ILE A C 1
ATOM 752 O O . ILE A 1 97 ? 3.113 0.803 -1.593 1.00 67.25 97 ILE A O 1
ATOM 756 N N . SER A 1 98 ? 4.114 2.796 -1.642 1.00 62.44 98 SER A N 1
ATOM 757 C CA . SER A 1 98 ? 5.356 2.262 -2.209 1.00 62.44 98 SER A CA 1
ATOM 758 C C . SER A 1 98 ? 6.323 1.939 -1.081 1.00 62.44 98 SER A C 1
ATOM 760 O O . SER A 1 98 ? 6.798 2.842 -0.396 1.00 62.44 98 SER A O 1
ATOM 762 N N . LEU A 1 99 ? 6.661 0.662 -0.927 1.00 62.69 99 LEU A N 1
ATOM 763 C CA . LEU A 1 99 ? 7.702 0.212 -0.014 1.00 62.69 99 LEU A CA 1
ATOM 764 C C . LEU A 1 99 ? 8.970 -0.100 -0.807 1.00 62.69 99 LEU A C 1
ATOM 766 O O . LEU A 1 99 ? 8.970 -0.848 -1.786 1.00 62.69 99 LEU A O 1
ATOM 770 N N . HIS A 1 100 ? 10.078 0.490 -0.378 1.00 61.91 100 HIS A N 1
ATOM 771 C CA . HIS A 1 100 ? 11.393 0.107 -0.863 1.00 61.91 100 HIS A CA 1
ATOM 772 C C . HIS A 1 100 ? 12.013 -0.849 0.151 1.00 61.91 100 HIS A C 1
ATOM 774 O O . HIS A 1 100 ? 12.236 -0.466 1.296 1.00 61.91 100 HIS A O 1
ATOM 780 N N . CYS A 1 101 ? 12.286 -2.085 -0.264 1.00 55.88 101 CYS A N 1
ATOM 781 C CA . CYS A 1 101 ? 13.005 -3.044 0.561 1.00 55.88 101 CYS A CA 1
ATOM 782 C C . CYS A 1 101 ? 14.429 -3.183 0.013 1.00 55.88 101 CYS A C 1
ATOM 784 O O . CYS A 1 101 ? 14.634 -3.633 -1.119 1.00 55.88 101 CYS A O 1
ATOM 786 N N . GLN A 1 102 ? 15.417 -2.778 0.812 1.00 55.91 102 GLN A N 1
ATOM 787 C CA . GLN A 1 102 ? 16.822 -2.999 0.491 1.00 55.91 102 GLN A CA 1
ATOM 788 C C . GLN A 1 102 ? 17.282 -4.307 1.133 1.00 55.91 102 GLN A C 1
ATOM 790 O O . GLN A 1 102 ? 17.263 -4.447 2.355 1.00 55.91 102 GLN A O 1
ATOM 795 N N . ILE A 1 103 ? 17.735 -5.256 0.314 1.00 55.88 103 ILE A N 1
ATOM 796 C CA . ILE A 1 103 ? 18.357 -6.476 0.829 1.00 55.88 103 ILE A CA 1
ATOM 797 C C . ILE A 1 103 ? 19.819 -6.164 1.145 1.00 55.88 103 ILE A C 1
ATOM 799 O O . ILE A 1 103 ? 20.627 -5.959 0.237 1.00 55.88 103 ILE A O 1
ATOM 803 N N . ILE A 1 104 ? 20.177 -6.182 2.426 1.00 51.28 104 ILE A N 1
ATOM 804 C CA . ILE A 1 104 ? 21.575 -6.187 2.857 1.00 51.28 104 ILE A CA 1
ATOM 805 C C . ILE A 1 104 ? 21.966 -7.648 3.102 1.00 51.28 104 ILE A C 1
ATOM 807 O O . ILE A 1 104 ? 21.565 -8.251 4.092 1.00 51.28 104 ILE A O 1
ATOM 811 N N . GLY A 1 105 ? 22.724 -8.238 2.173 1.00 51.12 105 GLY A N 1
ATOM 812 C CA . GLY A 1 105 ? 23.310 -9.574 2.332 1.00 51.12 105 GLY A CA 1
ATOM 813 C C . GLY A 1 105 ? 22.977 -10.574 1.220 1.00 51.12 105 GLY A C 1
ATOM 814 O O . GLY A 1 105 ? 22.001 -10.436 0.485 1.00 51.12 105 GLY A O 1
ATOM 815 N N . LYS A 1 106 ? 23.838 -11.594 1.088 1.00 47.31 106 LYS A N 1
ATOM 816 C CA . LYS A 1 106 ? 23.749 -12.682 0.099 1.00 47.31 106 LYS A CA 1
ATOM 817 C C . LYS A 1 106 ? 22.568 -13.617 0.406 1.00 47.31 106 LYS A C 1
ATOM 819 O O . LYS A 1 106 ? 22.769 -14.722 0.895 1.00 47.31 106 LYS A O 1
ATOM 824 N N . TRP A 1 107 ? 21.346 -13.202 0.093 1.00 51.69 107 TRP A N 1
ATOM 825 C CA . TRP A 1 107 ? 20.195 -14.105 0.070 1.00 51.69 107 TRP A CA 1
ATOM 826 C C . TRP A 1 107 ? 20.040 -14.702 -1.330 1.00 51.69 107 TRP A C 1
ATOM 828 O O . TRP A 1 107 ? 19.774 -14.001 -2.309 1.00 51.69 107 TRP A O 1
ATOM 838 N N . ALA A 1 108 ? 20.284 -16.008 -1.432 1.00 50.66 108 ALA A N 1
ATOM 839 C CA . ALA A 1 108 ? 20.197 -16.758 -2.675 1.00 50.66 108 ALA A CA 1
ATOM 840 C C . ALA A 1 108 ? 18.727 -17.001 -3.074 1.00 50.66 108 ALA A C 1
ATOM 842 O O . ALA A 1 108 ? 17.937 -17.579 -2.329 1.00 50.66 108 ALA A O 1
ATOM 843 N N . ASN A 1 109 ? 18.399 -16.540 -4.281 1.00 54.25 109 ASN A N 1
ATOM 844 C CA . ASN A 1 109 ? 17.492 -17.140 -5.264 1.00 54.25 109 ASN A CA 1
ATOM 845 C C . ASN A 1 109 ? 16.113 -17.652 -4.807 1.00 54.25 109 ASN A C 1
ATOM 847 O O . ASN A 1 109 ? 15.728 -18.706 -5.284 1.00 54.25 109 ASN A O 1
ATOM 851 N N . ASN A 1 110 ? 15.396 -16.931 -3.930 1.00 59.75 110 ASN A N 1
ATOM 852 C CA . ASN A 1 110 ? 13.915 -16.912 -3.736 1.00 59.75 110 ASN A CA 1
ATOM 853 C C . ASN A 1 110 ? 13.532 -16.536 -2.294 1.00 59.75 110 ASN A C 1
ATOM 855 O O . ASN A 1 110 ? 12.417 -16.093 -2.034 1.00 59.75 110 ASN A O 1
ATOM 859 N N . SER A 1 111 ? 14.481 -16.647 -1.367 1.00 62.94 111 SER A N 1
ATOM 860 C CA . SER A 1 111 ? 14.318 -16.335 0.059 1.00 62.94 111 SER A CA 1
ATOM 861 C C . SER A 1 111 ? 13.862 -14.895 0.338 1.00 62.94 111 SER A C 1
ATOM 863 O O . SER A 1 111 ? 13.067 -14.671 1.244 1.00 62.94 111 SER A O 1
ATOM 865 N N . CYS A 1 112 ? 14.278 -13.920 -0.477 1.00 61.75 112 CYS A N 1
ATOM 866 C CA . CYS A 1 112 ? 13.808 -12.541 -0.322 1.00 61.75 112 CYS A CA 1
ATOM 867 C C . CYS A 1 112 ? 12.318 -12.378 -0.642 1.00 61.75 112 CYS A C 1
ATOM 869 O O . CYS A 1 112 ? 11.634 -11.626 0.042 1.00 61.75 112 CYS A O 1
ATOM 871 N N . CYS A 1 113 ? 11.812 -13.050 -1.678 1.00 64.00 113 CYS A N 1
ATOM 872 C CA . CYS A 1 113 ? 10.406 -12.924 -2.048 1.00 64.00 113 CYS A CA 1
ATOM 873 C C . CYS A 1 113 ? 9.508 -13.501 -0.949 1.00 64.00 113 CYS A C 1
ATOM 875 O O . CYS A 1 113 ? 8.486 -12.900 -0.652 1.00 64.00 113 CYS A O 1
ATOM 877 N N . SER A 1 114 ? 9.932 -14.599 -0.307 1.00 67.50 114 SER A N 1
ATOM 878 C CA . SER A 1 114 ? 9.239 -15.155 0.866 1.00 67.50 114 SER A CA 1
ATOM 879 C C . SER A 1 114 ? 9.167 -14.136 2.000 1.00 67.50 114 SER A C 1
ATOM 881 O O . SER A 1 114 ? 8.078 -13.800 2.434 1.00 67.50 114 SER A O 1
ATOM 883 N N . ALA A 1 115 ? 10.300 -13.537 2.382 1.00 67.12 115 ALA A N 1
ATOM 884 C CA . ALA A 1 115 ? 10.342 -12.567 3.478 1.00 67.12 115 ALA A CA 1
ATOM 885 C C . ALA A 1 115 ? 9.450 -11.332 3.256 1.00 67.12 115 ALA A C 1
ATOM 887 O O . ALA A 1 115 ? 9.028 -10.710 4.220 1.00 67.12 115 ALA A O 1
ATOM 888 N N . VAL A 1 116 ? 9.179 -10.958 2.001 1.00 68.00 116 VAL A N 1
ATOM 889 C CA . VAL A 1 116 ? 8.259 -9.856 1.675 1.00 68.00 116 VAL A CA 1
ATOM 890 C C . VAL A 1 116 ? 6.794 -10.298 1.761 1.00 68.00 116 VAL A C 1
ATOM 892 O O . VAL A 1 116 ? 5.937 -9.481 2.073 1.00 68.00 116 VAL A O 1
ATOM 895 N N . VAL A 1 117 ? 6.501 -11.565 1.463 1.00 70.12 117 VAL A N 1
ATOM 896 C CA . VAL A 1 117 ? 5.150 -12.142 1.568 1.00 70.12 117 VAL A CA 1
ATOM 897 C C . VAL A 1 117 ? 4.784 -12.452 3.023 1.00 70.12 117 VAL A C 1
ATOM 899 O O . VAL A 1 117 ? 3.606 -12.439 3.359 1.00 70.12 117 VAL A O 1
ATOM 902 N N . ASP A 1 118 ? 5.784 -12.685 3.874 1.00 69.44 118 ASP A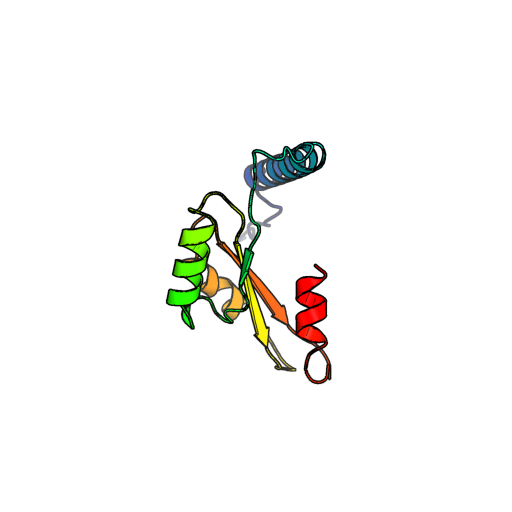 N 1
ATOM 903 C CA . ASP A 1 118 ? 5.627 -12.948 5.309 1.00 69.44 118 ASP A CA 1
ATOM 904 C C . ASP A 1 118 ? 5.511 -11.659 6.171 1.00 69.44 118 ASP A C 1
ATOM 906 O O . ASP A 1 118 ? 5.491 -11.753 7.400 1.00 69.44 118 ASP A O 1
ATOM 910 N N . LEU A 1 119 ? 5.464 -10.468 5.547 1.00 58.19 119 LEU A N 1
ATOM 911 C CA . LEU A 1 119 ? 5.194 -9.166 6.194 1.00 58.19 119 LEU A CA 1
ATOM 912 C C . LEU A 1 119 ? 3.693 -8.933 6.396 1.00 58.19 119 LEU A C 1
ATOM 914 O O . LEU A 1 119 ? 3.342 -8.409 7.478 1.00 58.19 119 LEU A O 1
#

Sequence (119 aa):
MHIVDVNWGSSTQSASYVSALRATLTLQTVVDHVKNYRPQILVMSGRPSSRPPLLDFANLITKNLSMMVCVEVSKILFAVTPDVLQNRGQWLRASVISLHCQIIGKWANNSCCSAVVDL

Radius of gyration: 18.05 Å; chains: 1; bounding box: 46×52×33 Å